Protein AF-A0A4R6N8X5-F1 (afdb_monomer)

pLDDT: mean 78.46, std 15.82, range [50.88, 98.44]

Solvent-accessible surface area (backbone atoms only — not comparable to full-atom values): 5573 Å² total; per-residue (Å²): 137,86,78,80,81,76,84,83,71,83,81,74,81,91,66,71,68,89,75,41,70,68,52,50,59,66,50,45,56,59,51,50,53,53,51,51,52,52,51,53,52,51,46,52,73,73,57,63,79,79,83,78,60,67,73,58,55,64,64,70,48,83,78,61,56,92,84,69,56,56,70,79,61,48,60,59,52,67,73,60,63,89,124

Mean predicted aligned error: 15.63 Å

Sequence (83 aa):
MNKPADPVKPEEPKGPWWRVGMMWLVVGGPLIVVLACAATLTLALKFPDPVLDVRKDASADVRQSPSDVPALKARNHAATGGQ

Foldseek 3Di:
DDDDDDDDDPDDDPDDPVVDPVVCVVVVVVVVVVVVVVVVVVCCVVDPDDDDPPVVVVVVCPPDDPVPPPPVVNVVVVVVPDD

Structure (mmCIF, N/CA/C/O backbone):
data_AF-A0A4R6N8X5-F1
#
_entry.id   AF-A0A4R6N8X5-F1
#
loop_
_atom_site.group_PD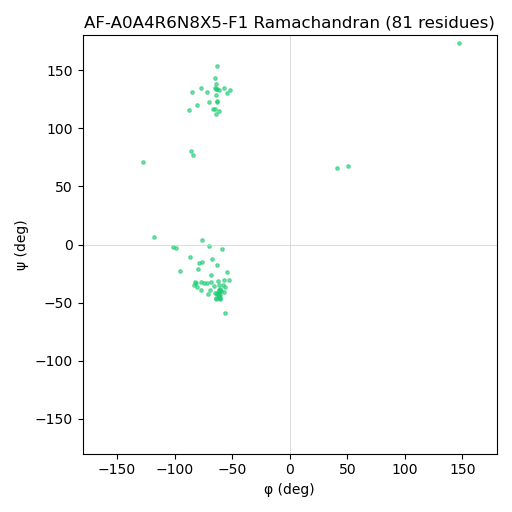B
_atom_site.id
_atom_site.type_symbol
_atom_site.label_atom_id
_atom_site.label_alt_id
_atom_site.label_comp_id
_atom_site.label_asym_id
_atom_site.label_entity_id
_atom_site.label_seq_id
_atom_site.pdbx_PDB_ins_code
_atom_site.Cartn_x
_atom_site.Cartn_y
_atom_site.Cartn_z
_atom_site.occupancy
_atom_site.B_iso_or_equiv
_atom_site.auth_seq_id
_atom_site.auth_comp_id
_atom_site.auth_asym_id
_atom_site.auth_atom_id
_atom_site.pdbx_PDB_model_num
ATOM 1 N N . MET A 1 1 ? -15.956 -14.141 58.229 1.00 60.56 1 MET A N 1
ATOM 2 C CA . MET A 1 1 ? -16.862 -14.535 57.129 1.00 60.56 1 MET A CA 1
ATOM 3 C C . MET A 1 1 ? -16.277 -13.949 55.852 1.00 60.56 1 MET A C 1
ATOM 5 O O . MET A 1 1 ? -16.458 -12.765 55.599 1.00 60.56 1 MET A O 1
ATOM 9 N N . ASN A 1 2 ? -15.461 -14.715 55.126 1.00 71.00 2 ASN A N 1
ATOM 10 C CA . ASN A 1 2 ? -14.751 -14.210 53.947 1.00 71.00 2 ASN A CA 1
ATOM 11 C C . ASN A 1 2 ? -15.678 -14.386 52.743 1.00 71.00 2 ASN A C 1
ATOM 13 O O . ASN A 1 2 ? -16.070 -15.508 52.430 1.00 71.00 2 ASN A O 1
ATOM 17 N N . LYS A 1 3 ? -16.088 -13.280 52.122 1.00 73.25 3 LYS A N 1
ATOM 18 C CA . LYS A 1 3 ? -16.938 -13.293 50.928 1.00 73.25 3 LYS A CA 1
ATOM 19 C C . LYS A 1 3 ? -16.096 -13.790 49.736 1.00 73.25 3 LYS A C 1
ATOM 21 O O . LYS A 1 3 ? -14.980 -13.290 49.585 1.00 73.25 3 LYS A O 1
ATOM 26 N N . PRO A 1 4 ? -16.557 -14.762 48.924 1.00 76.06 4 PRO A N 1
ATOM 27 C CA . PRO A 1 4 ? -15.817 -15.163 47.730 1.00 76.06 4 PRO A CA 1
ATOM 28 C C . PRO A 1 4 ? -15.754 -13.984 46.754 1.00 76.06 4 PRO A C 1
ATOM 30 O O . PRO A 1 4 ? -16.735 -13.256 46.605 1.00 76.06 4 PRO A O 1
ATOM 33 N N . ALA A 1 5 ? -14.590 -13.773 46.138 1.00 76.94 5 ALA A N 1
ATOM 34 C CA . ALA A 1 5 ? -14.420 -12.748 45.117 1.00 76.94 5 ALA A CA 1
ATOM 35 C C . ALA A 1 5 ? -15.338 -13.050 43.925 1.00 76.94 5 ALA A C 1
ATOM 37 O O . ALA A 1 5 ? -15.396 -14.190 43.457 1.00 76.94 5 ALA A O 1
ATOM 38 N N . ASP A 1 6 ? -16.054 -12.034 43.449 1.00 80.88 6 ASP A N 1
ATOM 39 C CA . ASP A 1 6 ? -16.907 -12.167 42.273 1.00 80.88 6 ASP A CA 1
ATOM 40 C C . ASP A 1 6 ? -16.049 -12.464 41.027 1.00 80.88 6 ASP A C 1
ATOM 42 O O . ASP A 1 6 ? -14.943 -11.926 40.894 1.00 80.88 6 ASP A O 1
ATOM 46 N N . PRO A 1 7 ? -16.526 -13.308 40.092 1.00 82.06 7 PRO A N 1
ATOM 47 C CA . PRO A 1 7 ? -15.798 -13.587 38.863 1.00 82.06 7 PRO A CA 1
ATOM 48 C C . PRO A 1 7 ? -15.664 -12.305 38.030 1.00 82.06 7 PRO A C 1
ATOM 50 O O . PRO A 1 7 ? -16.663 -11.687 37.651 1.00 82.06 7 PRO A O 1
ATOM 53 N N . VAL A 1 8 ? -14.423 -11.917 37.723 1.00 77.56 8 VAL A N 1
ATOM 54 C CA . VAL A 1 8 ? -14.123 -10.786 36.835 1.00 77.56 8 VAL A CA 1
ATOM 55 C C . VAL A 1 8 ? -14.645 -11.121 35.439 1.00 77.56 8 VAL A C 1
ATOM 57 O O . VAL A 1 8 ? -14.143 -12.030 34.777 1.00 77.56 8 VAL A O 1
ATOM 60 N N . LYS A 1 9 ? -15.674 -10.400 34.988 1.00 78.88 9 LYS A N 1
ATOM 61 C CA . LYS A 1 9 ? -16.155 -10.488 33.606 1.00 78.88 9 LYS A CA 1
ATOM 62 C C . LYS A 1 9 ? -15.194 -9.703 32.708 1.00 78.88 9 LYS A C 1
ATOM 64 O O . LYS A 1 9 ? -14.833 -8.588 33.089 1.00 78.88 9 LYS A O 1
ATOM 69 N N . PRO A 1 10 ? -14.784 -10.238 31.544 1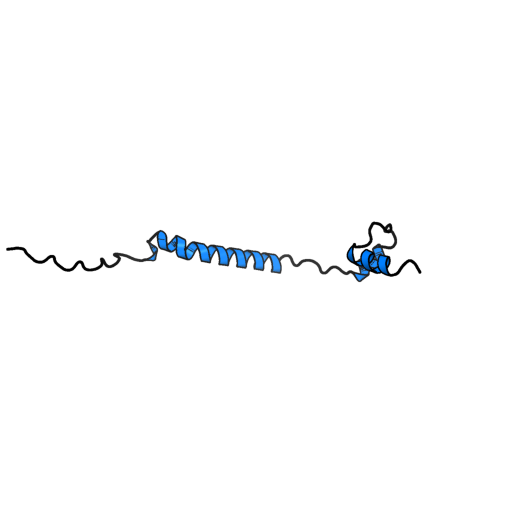.00 79.06 10 PRO A N 1
ATOM 70 C CA . PRO A 1 10 ? -14.018 -9.467 30.572 1.00 79.06 10 PRO A CA 1
ATOM 71 C C . PRO A 1 10 ? -14.776 -8.181 30.237 1.00 79.06 10 PRO A C 1
ATOM 73 O O . PRO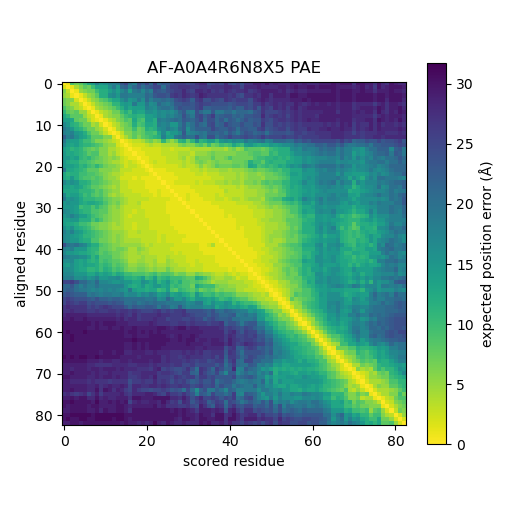 A 1 10 ? -15.977 -8.228 29.964 1.00 79.06 10 PRO A O 1
ATOM 76 N N . GLU A 1 11 ? -14.103 -7.035 30.294 1.00 72.50 11 GLU A N 1
ATOM 77 C CA . GLU A 1 11 ? -14.719 -5.775 29.890 1.00 72.50 11 GLU A CA 1
ATOM 78 C C . GLU A 1 11 ? -14.987 -5.808 28.383 1.00 72.50 11 GLU A C 1
ATOM 80 O O . GLU A 1 11 ? -14.061 -5.897 27.575 1.00 72.50 11 GLU A O 1
ATOM 85 N N . GLU A 1 12 ? -16.261 -5.752 27.991 1.00 75.44 12 GLU A N 1
ATOM 86 C CA . GLU A 1 12 ? -16.620 -5.598 26.585 1.00 75.44 12 GLU A CA 1
ATOM 87 C C . GLU A 1 12 ? -16.129 -4.234 26.072 1.00 75.44 12 GLU A C 1
ATOM 89 O O . GLU A 1 12 ? -16.319 -3.215 26.750 1.00 75.44 12 GLU A O 1
ATOM 94 N N . PRO A 1 13 ? -15.506 -4.176 24.882 1.00 74.62 13 PRO A N 1
ATOM 95 C CA . PRO A 1 13 ? -15.002 -2.928 24.330 1.00 74.62 13 PRO A CA 1
ATOM 96 C C . PRO A 1 13 ? -16.151 -1.931 24.115 1.00 74.62 13 PRO A C 1
ATOM 98 O O . PRO A 1 13 ? -17.045 -2.130 23.294 1.00 74.62 13 PRO A O 1
ATOM 101 N N . LYS A 1 14 ? -16.117 -0.825 24.865 1.00 72.19 14 LYS A N 1
ATOM 102 C CA . LYS A 1 14 ? -17.152 0.219 24.867 1.00 72.19 14 LYS A CA 1
ATOM 103 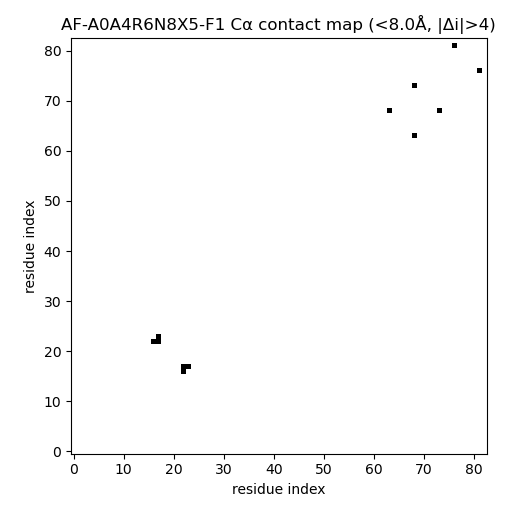C C . LYS A 1 14 ? -16.923 1.216 23.728 1.00 72.19 14 LYS A C 1
ATOM 105 O O . LYS A 1 14 ? -16.437 2.322 23.951 1.00 72.19 14 LYS A O 1
ATOM 110 N N . GLY A 1 15 ? -17.269 0.841 22.498 1.00 83.50 15 GLY A N 1
ATOM 111 C CA . GLY A 1 15 ? -17.418 1.803 21.402 1.00 83.50 15 GLY A CA 1
ATOM 112 C C . GLY A 1 15 ? -17.047 1.287 20.010 1.00 83.50 15 GLY A C 1
ATOM 113 O O . GLY A 1 15 ? -16.534 0.180 19.861 1.00 83.50 15 GLY A O 1
ATOM 114 N N . PRO A 1 16 ? -17.305 2.091 18.963 1.00 90.31 16 PRO A N 1
ATOM 115 C CA . PRO A 1 16 ? -17.018 1.698 17.591 1.00 90.31 16 PRO A CA 1
ATOM 116 C C . PRO A 1 16 ? -15.513 1.510 17.349 1.00 90.31 16 PRO A C 1
ATOM 118 O O . PRO A 1 16 ? -14.713 2.410 17.613 1.00 90.31 16 PRO A O 1
ATOM 121 N N . TRP A 1 17 ? -15.140 0.359 16.789 1.00 89.56 17 TRP A N 1
ATOM 122 C CA . TRP A 1 17 ? -13.751 -0.067 16.564 1.00 89.56 17 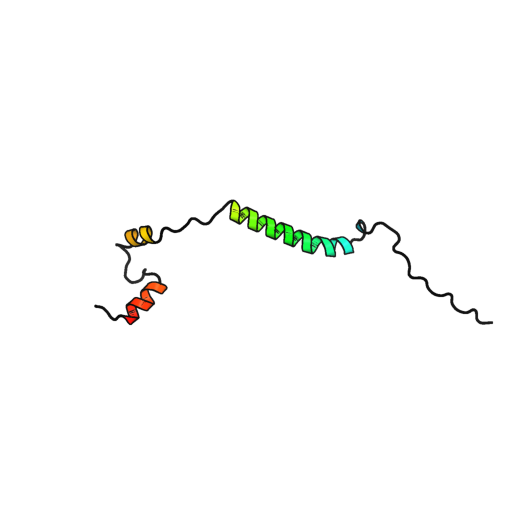TRP A CA 1
ATOM 123 C C . TRP A 1 17 ? -12.915 0.915 15.724 1.00 89.56 17 TRP A C 1
ATOM 125 O O . TRP A 1 17 ? -11.720 1.069 15.960 1.00 89.56 17 TRP A O 1
ATOM 135 N N . TRP A 1 18 ? -13.548 1.652 14.808 1.00 90.94 18 TRP A N 1
ATOM 136 C CA . TRP A 1 18 ? -12.891 2.623 13.925 1.00 90.94 18 TRP A CA 1
ATOM 137 C C . TRP A 1 18 ? -12.328 3.867 14.624 1.00 90.94 18 TRP A C 1
ATOM 139 O O . TRP A 1 18 ? -11.548 4.616 14.031 1.00 90.94 18 TRP A O 1
ATOM 149 N N . ARG A 1 19 ? -12.687 4.089 15.897 1.00 90.81 19 ARG A N 1
ATOM 150 C CA . ARG A 1 19 ? -12.123 5.170 16.722 1.00 90.81 19 ARG A CA 1
ATOM 151 C C . ARG A 1 19 ? -10.827 4.771 17.434 1.00 90.81 19 ARG A C 1
ATOM 153 O O . ARG A 1 19 ? -10.163 5.634 18.001 1.00 90.81 19 ARG A O 1
ATOM 160 N N . VAL A 1 20 ? -10.459 3.488 17.430 1.00 92.12 20 VAL A N 1
ATOM 161 C CA . VAL A 1 20 ? -9.266 2.989 18.125 1.00 92.12 20 VAL A CA 1
ATOM 162 C C . VAL A 1 20 ? -8.024 3.259 17.274 1.00 92.12 20 VAL A C 1
ATOM 164 O O . VAL A 1 20 ? -7.901 2.736 16.172 1.00 92.12 20 VAL A O 1
ATOM 167 N N . GLY A 1 21 ? -7.060 4.027 17.795 1.00 91.50 21 GLY A N 1
ATOM 168 C CA . GLY A 1 21 ? -5.828 4.366 17.063 1.00 91.50 21 GLY A CA 1
ATOM 169 C C . GLY A 1 21 ? -5.031 3.143 16.584 1.00 91.50 21 GLY A C 1
ATOM 170 O O . GLY A 1 21 ? -4.535 3.134 15.462 1.00 91.50 21 GLY A O 1
ATOM 171 N N . MET A 1 22 ? -4.991 2.069 17.384 1.00 93.25 22 MET A N 1
ATOM 172 C CA . MET A 1 22 ? -4.332 0.802 17.025 1.00 93.25 22 MET A CA 1
ATOM 173 C C . MET A 1 22 ? -4.887 0.186 15.730 1.00 93.25 22 MET A C 1
ATOM 175 O O . MET A 1 22 ? -4.134 -0.381 14.944 1.00 93.25 22 MET A O 1
ATOM 179 N N . MET A 1 23 ? -6.188 0.336 15.461 1.00 93.56 23 MET A N 1
ATOM 180 C CA . MET A 1 23 ? -6.808 -0.170 14.234 1.00 93.56 23 MET A CA 1
ATOM 181 C C . MET A 1 23 ? -6.174 0.454 12.985 1.00 93.56 23 MET A C 1
ATOM 183 O O . MET A 1 23 ? -5.921 -0.241 12.002 1.00 93.56 23 MET A O 1
ATOM 187 N N . TRP A 1 24 ? -5.871 1.753 13.028 1.00 95.31 24 TRP A N 1
ATOM 188 C CA . TRP A 1 24 ? -5.254 2.458 11.906 1.00 95.31 24 TRP A CA 1
ATOM 189 C C . TRP A 1 24 ? -3.814 2.017 11.651 1.00 95.31 24 TRP A C 1
ATOM 191 O O . TRP A 1 24 ? -3.381 2.070 10.507 1.00 95.31 24 TRP A O 1
ATOM 201 N N . LEU A 1 25 ? -3.090 1.519 12.657 1.00 94.50 25 LEU A N 1
ATOM 202 C CA . LEU A 1 25 ? -1.773 0.911 12.434 1.00 94.50 25 LEU A CA 1
ATOM 203 C C . LEU A 1 25 ? -1.894 -0.417 11.676 1.00 94.50 25 LEU A C 1
ATOM 205 O O . LEU A 1 25 ? -1.111 -0.682 10.766 1.00 94.50 25 LEU A O 1
ATOM 209 N N . VAL A 1 26 ? -2.913 -1.217 12.005 1.00 95.06 26 VAL A N 1
ATOM 210 C CA . VAL A 1 26 ? -3.175 -2.513 11.358 1.00 95.06 26 VAL A CA 1
ATOM 211 C C . VAL A 1 26 ? -3.673 -2.341 9.925 1.00 95.06 26 VAL A C 1
ATOM 213 O O . VAL A 1 26 ? -3.230 -3.064 9.041 1.00 95.06 26 VAL A O 1
ATOM 216 N N . VAL A 1 27 ? -4.580 -1.393 9.678 1.00 96.56 27 VAL A N 1
ATOM 217 C CA . VAL A 1 27 ? -5.150 -1.146 8.341 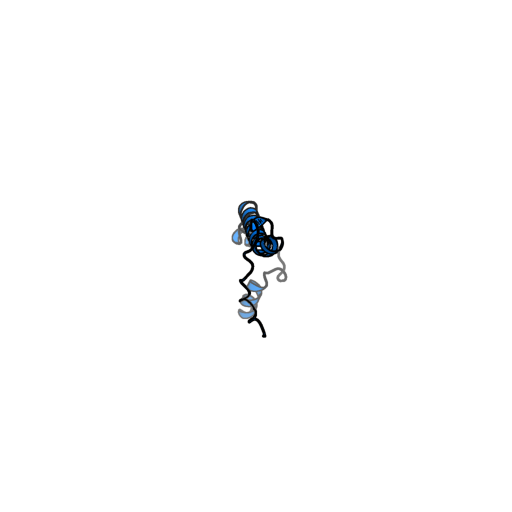1.00 96.56 27 VAL A CA 1
ATOM 218 C C . VAL A 1 27 ? -4.237 -0.258 7.493 1.00 96.56 27 VAL A C 1
ATOM 220 O O . VAL A 1 27 ? -4.127 -0.454 6.284 1.00 96.56 27 VAL A O 1
ATOM 223 N N . GLY A 1 28 ? -3.550 0.700 8.114 1.00 97.12 28 GLY A N 1
ATOM 224 C CA . GLY A 1 28 ? -2.709 1.679 7.431 1.00 97.12 28 GLY A CA 1
ATOM 225 C C . GLY A 1 28 ? -1.509 1.053 6.731 1.00 97.12 28 GLY A C 1
ATOM 226 O O . GLY A 1 28 ? -1.238 1.404 5.586 1.00 97.12 28 GLY A O 1
ATOM 227 N N . GLY A 1 29 ? -0.833 0.086 7.362 1.00 96.06 29 GLY A N 1
ATOM 228 C CA . GLY A 1 29 ? 0.294 -0.626 6.747 1.00 96.06 29 GLY A CA 1
ATOM 229 C C . GLY A 1 29 ? -0.077 -1.291 5.410 1.00 96.06 29 GLY A C 1
ATOM 230 O O . GLY A 1 29 ? 0.492 -0.933 4.378 1.00 96.06 29 GLY A O 1
ATOM 231 N N . PRO A 1 30 ? -1.065 -2.204 5.386 1.00 97.88 30 PRO A N 1
ATOM 232 C CA . PRO A 1 30 ? -1.566 -2.811 4.155 1.00 97.88 30 PRO A CA 1
ATOM 233 C C . PRO A 1 30 ? -2.077 -1.791 3.134 1.00 97.88 30 PRO A C 1
ATOM 235 O O . PRO A 1 30 ? -1.791 -1.925 1.945 1.00 97.88 30 PRO A O 1
ATOM 238 N N . LEU A 1 31 ? -2.790 -0.749 3.575 1.00 98.31 31 LEU A N 1
ATOM 239 C CA . LEU A 1 31 ? -3.311 0.282 2.677 1.00 98.31 31 LEU A CA 1
ATOM 240 C C . LEU A 1 31 ? -2.183 1.015 1.934 1.00 98.31 31 LEU A C 1
ATOM 242 O O . LEU A 1 31 ? -2.283 1.230 0.727 1.00 98.31 31 LEU A O 1
ATOM 246 N N . ILE A 1 32 ? -1.085 1.339 2.623 1.00 98.31 32 ILE A N 1
ATOM 247 C CA . ILE A 1 32 ? 0.095 1.969 2.012 1.00 98.31 32 ILE A CA 1
ATOM 248 C C . ILE A 1 32 ? 0.726 1.051 0.958 1.00 98.31 32 ILE A C 1
ATOM 250 O O . ILE A 1 32 ? 1.073 1.522 -0.124 1.00 98.31 32 ILE A O 1
ATOM 254 N N . VAL A 1 33 ? 0.840 -0.254 1.226 1.00 97.81 33 VAL A N 1
ATOM 255 C CA . VAL A 1 33 ? 1.398 -1.222 0.262 1.00 97.81 33 VAL A CA 1
ATOM 256 C C . VAL A 1 33 ? 0.539 -1.307 -1.001 1.00 97.81 33 VAL A C 1
ATOM 258 O O . VAL A 1 33 ? 1.074 -1.303 -2.110 1.00 97.81 33 VAL A O 1
ATOM 261 N N . VAL A 1 34 ? -0.789 -1.337 -0.854 1.00 98.38 34 VAL A N 1
ATOM 262 C CA . VAL A 1 34 ? -1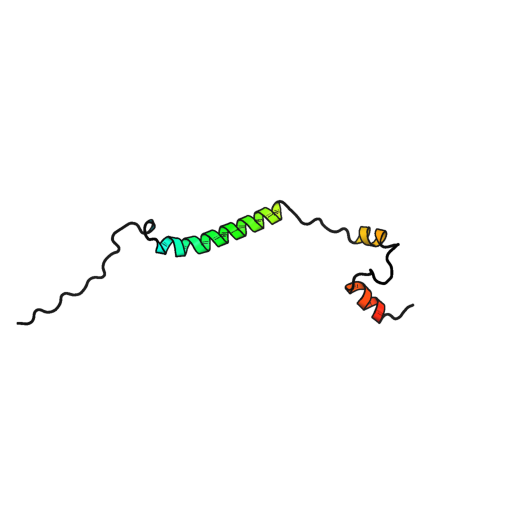.716 -1.343 -1.997 1.00 98.38 34 VAL A CA 1
ATOM 263 C C . VAL A 1 34 ? -1.556 -0.073 -2.835 1.00 98.38 34 VAL A C 1
ATOM 265 O O . VAL A 1 34 ? -1.468 -0.162 -4.060 1.00 98.38 34 VAL A O 1
ATOM 268 N N . LEU A 1 35 ? -1.456 1.097 -2.196 1.00 98.44 35 LEU A N 1
ATOM 269 C CA . LEU A 1 35 ? -1.219 2.367 -2.891 1.00 98.44 35 LEU A CA 1
ATOM 270 C C . LEU A 1 35 ? 0.131 2.385 -3.617 1.00 98.44 35 LEU A C 1
ATOM 272 O O . LEU A 1 35 ? 0.194 2.827 -4.762 1.00 98.44 35 LEU A O 1
ATOM 276 N N . ALA A 1 36 ? 1.192 1.872 -2.991 1.00 98.19 36 ALA A N 1
ATOM 277 C CA . ALA A 1 36 ? 2.506 1.763 -3.618 1.00 98.19 36 ALA A CA 1
ATOM 278 C C . ALA A 1 36 ? 2.460 0.860 -4.862 1.00 98.19 36 ALA A C 1
ATOM 280 O O . ALA A 1 36 ? 2.933 1.254 -5.925 1.00 98.19 36 ALA A O 1
ATOM 281 N N . CYS A 1 37 ? 1.815 -0.306 -4.762 1.00 98.44 37 CYS A N 1
ATOM 282 C CA . CYS A 1 37 ? 1.635 -1.224 -5.887 1.00 98.44 37 CYS A CA 1
ATOM 283 C C . CYS A 1 37 ? 0.851 -0.570 -7.037 1.00 98.44 37 CYS A C 1
ATOM 285 O O . CYS A 1 37 ? 1.281 -0.610 -8.191 1.00 98.44 37 CYS A O 1
ATOM 287 N N . ALA A 1 38 ? -0.262 0.100 -6.723 1.00 98.31 38 ALA A N 1
ATOM 288 C CA . ALA A 1 38 ? -1.057 0.820 -7.712 1.00 98.31 38 ALA A CA 1
ATOM 289 C C . ALA A 1 38 ? -0.261 1.953 -8.382 1.00 98.31 38 ALA A C 1
ATOM 291 O O . ALA A 1 38 ? -0.369 2.146 -9.596 1.00 98.31 38 ALA A O 1
ATOM 292 N N . ALA A 1 39 ? 0.568 2.677 -7.626 1.00 97.94 39 ALA A N 1
ATOM 293 C CA . ALA A 1 39 ? 1.438 3.718 -8.163 1.00 97.94 39 ALA A CA 1
ATOM 294 C C . ALA A 1 39 ? 2.484 3.141 -9.130 1.00 97.94 39 ALA A C 1
ATOM 296 O O . ALA A 1 39 ? 2.635 3.656 -10.238 1.00 97.94 39 ALA A O 1
ATOM 297 N N . THR A 1 40 ? 3.149 2.040 -8.763 1.00 96.62 40 THR A N 1
ATOM 298 C CA . THR A 1 40 ? 4.104 1.343 -9.638 1.00 96.62 40 THR A CA 1
ATOM 299 C C . THR A 1 40 ? 3.437 0.844 -10.917 1.00 96.62 40 THR A C 1
ATOM 301 O O . THR A 1 40 ? 3.956 1.077 -12.006 1.00 96.62 40 THR A O 1
ATOM 304 N N . LEU A 1 41 ? 2.260 0.221 -10.811 1.00 97.00 41 LEU A N 1
ATOM 305 C CA . LEU A 1 41 ? 1.498 -0.230 -11.976 1.00 97.00 41 LEU A CA 1
ATOM 306 C C . LEU A 1 41 ? 1.120 0.945 -12.886 1.00 97.00 41 LEU A C 1
ATOM 308 O O . LEU A 1 41 ? 1.273 0.874 -14.103 1.00 97.00 41 LEU A O 1
ATOM 312 N N . THR A 1 42 ? 0.667 2.050 -12.296 1.00 97.62 42 THR A N 1
ATOM 313 C CA . THR A 1 42 ? 0.310 3.262 -13.040 1.00 97.62 42 THR A CA 1
ATOM 314 C C . THR A 1 42 ? 1.512 3.829 -13.795 1.00 97.62 42 THR A C 1
ATOM 316 O O . THR A 1 42 ? 1.363 4.259 -14.938 1.00 97.62 42 THR A O 1
ATOM 319 N N . LEU A 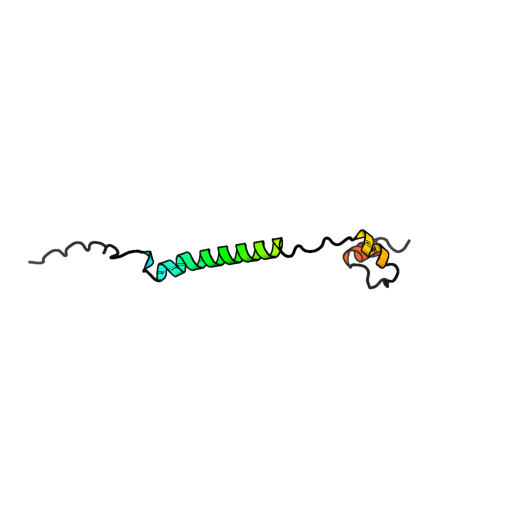1 43 ? 2.701 3.815 -13.184 1.00 96.25 43 LEU A N 1
ATOM 320 C CA . LEU A 1 43 ? 3.940 4.248 -13.829 1.00 96.25 43 LEU A CA 1
ATOM 321 C C . LEU A 1 43 ? 4.292 3.340 -15.014 1.00 96.25 43 LEU A C 1
ATOM 323 O O . LEU A 1 43 ? 4.556 3.847 -16.100 1.00 96.25 43 LEU A O 1
ATOM 327 N N . ALA A 1 44 ? 4.220 2.021 -14.825 1.00 94.44 44 ALA A N 1
ATOM 328 C CA . ALA A 1 44 ? 4.530 1.042 -15.864 1.00 94.44 44 ALA A CA 1
ATOM 329 C C . ALA A 1 44 ? 3.616 1.171 -17.094 1.00 94.44 44 ALA A C 1
ATOM 331 O O . ALA A 1 44 ? 4.078 1.051 -18.224 1.00 94.44 44 ALA A O 1
ATOM 332 N N . LEU A 1 45 ? 2.326 1.453 -16.886 1.00 95.69 45 LEU A N 1
ATOM 333 C CA . LEU A 1 45 ? 1.372 1.638 -17.984 1.00 95.69 45 LEU A CA 1
ATOM 334 C C . LEU A 1 45 ? 1.544 2.981 -18.705 1.00 95.69 45 LEU A C 1
ATOM 336 O O . LEU A 1 45 ? 1.296 3.069 -19.905 1.00 95.69 45 LEU A O 1
ATOM 340 N N . LYS A 1 46 ? 1.937 4.037 -17.984 1.00 96.38 46 LYS A N 1
ATOM 341 C CA . LYS A 1 46 ? 2.105 5.382 -18.554 1.00 96.38 46 LYS A CA 1
ATOM 342 C C . LYS A 1 46 ? 3.431 5.577 -19.278 1.00 96.38 46 LYS A C 1
ATOM 344 O O . LYS A 1 46 ? 3.477 6.342 -20.236 1.00 96.38 46 LYS A O 1
ATOM 349 N N . PHE A 1 47 ? 4.485 4.921 -18.810 1.00 92.94 47 PHE A N 1
ATOM 350 C CA . PHE A 1 47 ? 5.841 5.080 -19.323 1.00 92.94 47 PHE A CA 1
ATOM 351 C C . PHE A 1 47 ? 6.421 3.709 -19.683 1.00 92.94 47 PHE A C 1
ATOM 353 O O . PHE A 1 47 ? 7.281 3.200 -18.963 1.00 92.94 47 PHE A O 1
ATOM 360 N N . PRO A 1 48 ? 5.928 3.079 -20.765 1.00 86.00 48 PRO A N 1
ATOM 361 C CA . PRO A 1 48 ? 6.511 1.837 -21.242 1.00 86.00 48 PRO A CA 1
ATOM 362 C C . PRO A 1 48 ? 7.947 2.088 -21.712 1.00 86.00 48 PRO A C 1
ATOM 364 O O . PRO A 1 48 ? 8.208 3.046 -22.443 1.00 86.00 48 PRO A O 1
ATOM 367 N N . ASP A 1 49 ? 8.868 1.219 -21.295 1.00 87.81 49 ASP A N 1
ATOM 368 C CA . ASP A 1 49 ? 10.246 1.234 -21.787 1.00 87.81 49 ASP A CA 1
ATOM 369 C C . ASP A 1 49 ? 10.239 0.937 -23.299 1.00 87.81 49 ASP A C 1
ATOM 371 O O . ASP A 1 49 ? 9.638 -0.066 -23.715 1.00 87.81 49 ASP A O 1
ATOM 375 N N . PRO A 1 50 ? 10.810 1.811 -24.149 1.00 83.25 50 PRO A N 1
ATOM 376 C CA . PRO A 1 50 ? 10.857 1.571 -25.583 1.00 83.25 50 PRO A CA 1
ATOM 377 C C . PRO A 1 50 ? 11.547 0.245 -25.907 1.00 83.25 50 PRO A C 1
ATOM 379 O O . PRO A 1 50 ? 12.626 -0.072 -25.412 1.00 83.25 50 PRO A O 1
ATOM 382 N N . VAL A 1 51 ? 10.944 -0.522 -26.817 1.00 84.69 51 VAL A N 1
ATOM 383 C CA . VAL A 1 51 ? 11.587 -1.726 -27.344 1.00 84.69 51 VAL A CA 1
ATOM 384 C C . VAL A 1 51 ? 12.844 -1.333 -28.124 1.00 84.69 51 VAL A C 1
ATOM 386 O O . VAL A 1 51 ? 12.769 -0.629 -29.133 1.00 84.69 51 VAL A O 1
ATOM 389 N N . LEU A 1 52 ? 14.008 -1.780 -27.649 1.00 84.00 52 LEU A N 1
ATOM 390 C CA . LEU A 1 52 ? 15.277 -1.567 -28.341 1.00 84.00 52 LEU A CA 1
ATOM 391 C C . LEU A 1 52 ? 15.316 -2.422 -29.614 1.00 84.00 52 LEU A C 1
ATOM 393 O O . LEU A 1 52 ? 15.188 -3.649 -29.565 1.00 84.00 52 LEU A O 1
ATOM 397 N N . ASP A 1 53 ? 15.505 -1.780 -30.766 1.00 80.00 53 ASP A N 1
ATOM 398 C CA . ASP A 1 53 ? 15.675 -2.470 -32.044 1.00 80.00 53 ASP A CA 1
ATOM 399 C C . ASP A 1 53 ? 17.147 -2.857 -32.231 1.00 80.00 53 ASP A C 1
ATOM 401 O O . ASP A 1 53 ? 17.909 -2.209 -32.950 1.00 80.00 53 ASP A O 1
ATOM 405 N N . VAL A 1 54 ? 17.538 -3.963 -31.592 1.00 71.31 54 VAL A N 1
ATOM 406 C CA . VAL A 1 54 ? 18.920 -4.480 -31.573 1.00 71.31 54 VAL A CA 1
ATOM 407 C C . VAL A 1 54 ? 19.501 -4.685 -32.985 1.00 71.31 54 VAL A C 1
ATOM 409 O O . VAL A 1 54 ? 20.717 -4.667 -33.172 1.00 71.31 54 VAL A O 1
ATOM 412 N N . ARG A 1 55 ? 18.655 -4.859 -34.014 1.00 66.00 55 ARG A N 1
ATOM 413 C CA . ARG A 1 55 ? 19.106 -5.007 -35.408 1.00 66.00 55 ARG A CA 1
ATOM 414 C C . ARG A 1 55 ? 19.514 -3.682 -36.053 1.00 66.00 55 ARG A C 1
ATOM 416 O O . ARG A 1 55 ? 20.418 -3.683 -36.889 1.00 66.00 55 ARG A O 1
ATOM 423 N N . LYS A 1 56 ? 18.883 -2.566 -35.679 1.00 59.16 56 LYS A N 1
ATOM 424 C CA . LYS A 1 56 ? 19.240 -1.234 -36.195 1.00 59.16 56 LYS A CA 1
ATOM 425 C C . LYS A 1 56 ? 20.502 -0.695 -35.536 1.00 59.16 56 LYS A C 1
ATOM 427 O O . LYS A 1 56 ? 21.363 -0.168 -36.239 1.00 59.16 56 LYS A O 1
ATOM 432 N N . ASP A 1 57 ? 20.664 -0.922 -34.238 1.00 56.75 57 ASP A N 1
ATOM 433 C CA . ASP A 1 57 ? 21.837 -0.444 -33.500 1.00 56.75 57 ASP A CA 1
ATOM 434 C C . ASP A 1 57 ? 23.119 -1.177 -33.921 1.00 56.75 57 ASP A C 1
ATOM 436 O O . ASP A 1 57 ? 24.164 -0.549 -34.056 1.00 56.75 57 ASP A O 1
ATOM 440 N N . ALA A 1 58 ? 23.023 -2.460 -34.295 1.00 57.22 58 ALA A N 1
ATOM 441 C CA . ALA A 1 58 ? 24.134 -3.220 -34.881 1.00 57.22 58 ALA A CA 1
ATOM 442 C C . ALA A 1 58 ? 24.627 -2.674 -36.239 1.00 57.22 58 ALA A C 1
ATOM 444 O O . ALA A 1 58 ? 25.722 -3.013 -36.677 1.00 57.22 58 ALA A O 1
ATOM 445 N N . SER A 1 59 ? 23.826 -1.847 -36.922 1.00 53.69 59 SER A N 1
ATOM 446 C CA . SER A 1 59 ? 24.198 -1.217 -38.199 1.00 53.69 59 SER A CA 1
ATOM 447 C C . SER A 1 59 ? 24.772 0.195 -38.011 1.00 53.69 59 SER A C 1
ATOM 449 O O . SER A 1 59 ? 25.525 0.672 -38.859 1.00 53.69 59 SER A O 1
ATOM 451 N N . ALA A 1 60 ? 24.453 0.862 -36.895 1.00 53.97 60 ALA A N 1
ATOM 452 C CA . ALA A 1 60 ? 25.107 2.104 -36.468 1.00 53.97 60 ALA A CA 1
ATOM 453 C C . ALA A 1 60 ? 26.510 1.850 -35.868 1.00 53.97 60 ALA A C 1
ATOM 455 O O . ALA A 1 60 ? 27.328 2.765 -35.777 1.00 53.97 60 ALA A O 1
ATOM 456 N N . ASP A 1 61 ? 26.789 0.587 -35.541 1.00 53.72 61 ASP A N 1
ATOM 457 C CA . ASP A 1 61 ? 28.004 0.038 -34.932 1.00 53.72 61 ASP A CA 1
ATOM 458 C C . ASP A 1 61 ? 29.208 -0.109 -35.897 1.00 53.72 61 ASP A C 1
ATOM 460 O O . ASP A 1 61 ? 30.281 -0.588 -35.548 1.00 53.72 61 ASP A O 1
ATOM 464 N N . VAL A 1 62 ? 29.092 0.340 -37.152 1.00 53.75 62 VAL A N 1
ATOM 465 C CA . VAL A 1 62 ? 30.185 0.220 -38.149 1.00 53.75 62 VAL A CA 1
ATOM 466 C C . VAL A 1 62 ? 31.383 1.147 -37.835 1.00 53.75 62 VAL A C 1
ATOM 468 O O . VAL A 1 62 ? 32.392 1.137 -38.536 1.00 53.75 62 VAL A O 1
ATOM 471 N N . ARG A 1 63 ? 31.312 1.950 -36.762 1.00 53.97 63 ARG A N 1
ATOM 472 C CA . ARG A 1 63 ? 32.394 2.845 -36.305 1.00 53.97 63 ARG A CA 1
ATOM 473 C C . ARG A 1 63 ? 32.942 2.529 -34.909 1.00 53.97 63 ARG A C 1
ATOM 475 O O . ARG A 1 63 ? 33.744 3.316 -34.410 1.00 53.97 63 ARG A O 1
ATOM 482 N N . GLN A 1 64 ? 32.527 1.442 -34.264 1.00 53.28 64 GLN A N 1
ATOM 483 C CA . GLN A 1 64 ? 32.981 1.144 -32.907 1.00 53.28 64 GLN A CA 1
ATOM 484 C C . GLN A 1 64 ? 34.323 0.414 -32.902 1.00 53.28 64 GLN A C 1
ATOM 486 O O . GLN A 1 64 ? 34.549 -0.559 -33.623 1.00 53.28 64 GLN A O 1
ATOM 491 N N . SER A 1 65 ? 35.233 0.920 -32.071 1.00 55.44 65 SER A N 1
ATOM 492 C CA . SER A 1 65 ? 36.507 0.262 -31.793 1.00 55.44 65 SER A CA 1
ATOM 493 C C . SER A 1 65 ? 36.239 -1.089 -31.114 1.00 55.44 65 SER A C 1
ATOM 495 O O . SER A 1 65 ? 35.232 -1.233 -30.424 1.00 55.44 65 SER A O 1
ATOM 497 N N . PRO A 1 66 ? 37.136 -2.086 -31.224 1.00 57.72 66 PRO A N 1
ATOM 498 C CA . PRO A 1 66 ? 36.970 -3.399 -30.583 1.00 57.72 66 PRO A CA 1
ATOM 499 C C . PRO A 1 66 ? 36.835 -3.357 -29.044 1.00 57.72 66 PRO A C 1
ATOM 501 O O . PRO A 1 66 ? 36.623 -4.395 -28.425 1.00 57.72 66 PRO A O 1
ATOM 504 N N . SER A 1 67 ? 36.954 -2.179 -28.423 1.00 61.47 67 SER A N 1
ATOM 505 C CA . SER A 1 67 ? 36.655 -1.904 -27.016 1.00 61.47 67 SER A CA 1
ATOM 506 C C . SER A 1 67 ? 35.167 -1.714 -26.700 1.00 61.47 67 SER A C 1
ATOM 508 O O . SER A 1 67 ? 34.790 -1.868 -25.542 1.00 61.47 67 SER A O 1
ATOM 510 N N . ASP A 1 68 ? 34.335 -1.386 -27.692 1.00 63.09 68 ASP A N 1
ATOM 511 C CA . ASP A 1 68 ? 32.940 -0.965 -27.478 1.00 63.09 68 ASP A CA 1
ATOM 512 C C . ASP A 1 68 ? 31.935 -2.097 -27.752 1.00 63.09 68 ASP A C 1
ATOM 514 O O . ASP A 1 68 ? 30.734 -1.955 -27.520 1.00 63.09 68 ASP A O 1
ATOM 518 N N . VAL A 1 69 ? 32.420 -3.269 -28.176 1.00 63.44 69 VAL A N 1
ATOM 519 C CA . VAL A 1 69 ? 31.570 -4.450 -28.337 1.00 63.44 69 VAL A CA 1
ATOM 520 C C . VAL A 1 69 ? 30.987 -4.874 -26.981 1.00 63.44 69 VAL A C 1
ATOM 522 O O . VAL A 1 69 ? 31.727 -5.005 -25.999 1.00 63.44 69 VAL A O 1
ATOM 525 N N . PRO A 1 70 ? 29.673 -5.163 -26.894 1.00 69.44 70 PRO A N 1
ATOM 526 C CA . PRO A 1 70 ? 29.054 -5.605 -25.652 1.00 69.44 70 PRO A CA 1
ATOM 527 C C . PRO A 1 70 ? 29.815 -6.784 -25.043 1.00 69.44 70 PRO A C 1
ATOM 529 O O . PRO A 1 70 ? 30.102 -7.768 -25.732 1.00 69.44 70 PRO A O 1
ATOM 532 N N . ALA A 1 71 ? 30.100 -6.718 -23.740 1.00 65.75 71 ALA A N 1
ATOM 533 C CA . ALA A 1 71 ? 30.916 -7.715 -23.039 1.00 65.75 71 ALA A CA 1
ATOM 534 C C . ALA A 1 71 ? 30.419 -9.163 -23.244 1.00 65.75 71 ALA A C 1
ATOM 536 O O . ALA A 1 71 ? 31.212 -10.102 -23.287 1.00 65.75 71 ALA A O 1
ATOM 537 N N . LEU A 1 72 ? 29.108 -9.354 -23.434 1.00 64.50 72 LEU A N 1
ATOM 538 C CA . LEU A 1 72 ? 28.502 -10.650 -23.760 1.00 64.50 72 LEU A CA 1
ATOM 539 C C . LEU A 1 72 ? 28.918 -11.193 -25.141 1.00 64.50 72 LEU A C 1
ATOM 541 O O . LEU A 1 72 ? 29.099 -12.399 -25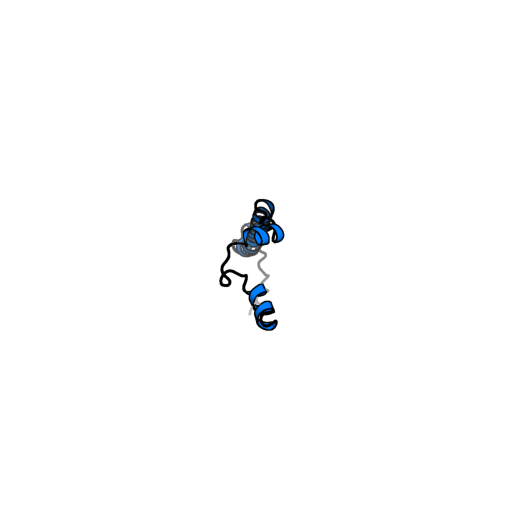.286 1.00 64.50 72 LEU A O 1
ATOM 545 N N . LYS A 1 73 ? 29.105 -10.327 -26.145 1.00 64.88 73 LYS A N 1
ATOM 546 C CA . LYS A 1 73 ? 29.530 -10.702 -27.504 1.00 64.88 73 LYS A CA 1
ATOM 547 C C . LYS A 1 73 ? 31.044 -10.929 -27.576 1.00 64.88 73 LYS A C 1
ATOM 549 O O . LYS A 1 73 ? 31.491 -11.878 -28.219 1.00 64.88 73 LYS A O 1
ATOM 554 N N . ALA A 1 74 ? 31.824 -10.131 -26.844 1.00 63.88 74 ALA A N 1
ATOM 555 C CA . ALA A 1 74 ? 33.283 -10.256 -26.772 1.00 63.88 74 ALA A CA 1
ATOM 556 C C . ALA A 1 74 ? 33.748 -11.615 -26.217 1.00 63.88 74 ALA A C 1
ATOM 558 O O . ALA A 1 74 ? 34.692 -12.211 -26.734 1.00 63.88 74 ALA A O 1
ATOM 559 N N . ARG A 1 75 ? 33.053 -12.148 -25.201 1.00 67.62 75 ARG A N 1
ATOM 560 C CA . ARG A 1 75 ? 33.419 -13.422 -24.555 1.00 67.62 75 ARG A CA 1
ATOM 561 C C . ARG A 1 75 ? 33.390 -14.622 -25.503 1.00 67.62 75 ARG A C 1
ATOM 563 O O . ARG A 1 75 ? 34.235 -15.502 -25.376 1.00 67.62 75 ARG A O 1
ATOM 570 N N . ASN A 1 76 ? 32.467 -14.643 -26.462 1.00 64.25 76 ASN A N 1
ATOM 571 C CA . ASN A 1 76 ? 32.348 -15.751 -27.414 1.00 64.25 76 ASN A CA 1
ATOM 572 C C . ASN A 1 76 ? 33.343 -15.623 -28.580 1.00 64.25 76 ASN A C 1
ATOM 574 O O . ASN A 1 76 ? 33.875 -16.626 -29.052 1.00 64.25 76 ASN A O 1
ATOM 578 N N . HIS A 1 77 ? 33.673 -14.398 -28.995 1.00 62.06 77 HIS A N 1
ATOM 579 C CA . HIS A 1 77 ? 34.697 -14.173 -30.020 1.00 62.06 77 HIS A CA 1
ATOM 580 C C . HIS A 1 77 ? 36.123 -14.434 -29.514 1.00 62.06 77 HIS A C 1
ATOM 582 O O . HIS A 1 77 ? 36.932 -14.977 -30.263 1.00 62.06 77 HIS A O 1
ATOM 588 N N . ALA A 1 78 ? 36.418 -14.160 -28.237 1.00 62.28 78 ALA A N 1
ATOM 589 C CA . ALA A 1 78 ? 37.699 -14.522 -27.624 1.00 62.28 78 ALA A CA 1
ATOM 590 C C . ALA A 1 78 ? 37.942 -16.045 -27.602 1.00 62.28 78 ALA A C 1
ATOM 592 O O . ALA A 1 78 ? 39.079 -16.488 -27.728 1.00 62.28 78 ALA A O 1
ATOM 593 N N . ALA A 1 79 ? 36.878 -16.848 -27.497 1.00 62.22 79 ALA A N 1
ATOM 594 C CA . ALA A 1 79 ? 36.965 -18.308 -27.524 1.00 62.22 79 ALA A CA 1
ATOM 595 C C . ALA A 1 79 ? 37.131 -18.897 -28.940 1.00 62.22 79 ALA A C 1
ATOM 597 O O . ALA A 1 79 ? 37.515 -20.056 -29.063 1.00 62.22 79 ALA A O 1
ATOM 598 N N . THR A 1 80 ? 36.864 -18.119 -30.000 1.00 62.88 80 THR A N 1
ATOM 599 C CA . THR A 1 80 ? 36.923 -18.600 -31.397 1.00 62.88 80 THR A CA 1
ATOM 600 C C . THR A 1 80 ? 38.231 -18.229 -32.111 1.00 62.88 80 THR A C 1
ATOM 602 O O . THR A 1 80 ? 38.439 -18.651 -33.238 1.00 62.88 80 THR A O 1
ATOM 605 N N . GLY A 1 81 ? 39.142 -17.485 -31.468 1.00 58.91 81 GLY A N 1
ATOM 606 C CA . GLY A 1 81 ? 40.523 -17.313 -31.938 1.00 58.91 81 GLY A CA 1
ATOM 607 C C . GLY A 1 81 ? 40.676 -16.901 -33.410 1.00 58.91 81 GLY A C 1
ATOM 608 O O . GLY A 1 81 ? 41.202 -17.676 -34.195 1.00 58.91 81 GLY A O 1
ATOM 609 N N . GLY A 1 82 ? 40.252 -15.682 -33.761 1.00 63.03 82 GLY A N 1
ATOM 610 C CA . GLY A 1 82 ? 40.722 -14.932 -34.939 1.00 63.03 82 GLY A CA 1
ATOM 611 C C . GLY A 1 82 ? 40.919 -15.713 -36.248 1.00 63.03 82 GLY A C 1
ATOM 612 O O . GLY A 1 82 ? 42.047 -15.792 -36.741 1.00 63.03 82 GLY A O 1
ATOM 613 N N . GLN A 1 83 ? 39.834 -16.226 -36.827 1.00 50.88 83 GLN A N 1
ATOM 614 C CA . GLN A 1 83 ? 39.711 -16.476 -38.268 1.00 50.88 83 GLN A CA 1
ATOM 615 C C . GLN A 1 83 ? 38.508 -15.698 -38.796 1.00 50.88 83 GLN A C 1
ATOM 617 O O . GLN A 1 83 ? 37.479 -15.673 -38.080 1.00 50.88 83 GLN A O 1
#

Organism: NCBI:txid582607

Radius of gyration: 33.49 Å; Cα contacts (8 Å, |Δi|>4): 6; chains: 1; bounding box: 58×24×95 Å

Secondary structure (DSSP, 8-state):
-PPPPPP-PPPP--S-GGG-HHHHHHHHHHHHHHHHHHHHHHHHHHSPPPPP-HHHHHHHGGG--TTSS-HHHHHHHHHH---